Protein AF-A0A3S5ANZ4-F1 (afdb_monomer)

Organism: NCBI:txid117903

Foldseek 3Di:
DDPVVLLVCLQVQCPDPDPVSNVVSLVSLLLVCQVPNDVVSCVSCVPDDVVSVVVSVVSNVVPVPDHRDDDPPCPVVVVVVVVVVVVVVVVVVVVVVVVVVVPPPPPPPDDDPDDDDPVPPPDDDDDD

pLDDT: mean 76.48, std 17.54, range [35.03, 95.94]

Sequence (128 aa):
MNTKDVVNCIKKALGQTNVGIRTAGINLAITLQLFMGVDNLRLLLADEKPSQLAIIDSEFSRLESKTAPVPIRNTALKRLQLRTQEINSIKKYSCIANSEAVKQEESRETSAEVAVNPEDLITRTDIW

Mean predicted aligned error: 16.07 Å

InterPro domains:
  IPR011989 Armadillo-like helical [G3DSA:1.25.10.10] (1-78)

Secondary structure (DSSP, 8-state):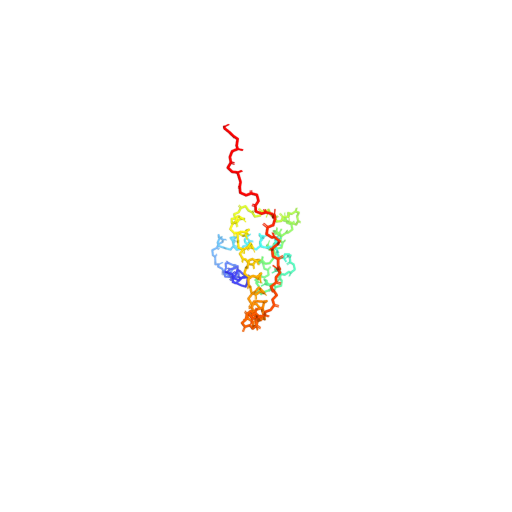
--HHHHHHHHHHHHT-S-HHHHHHHHHHHHHHHHHH-HHHHHHHHTTS-HHHHHHHHHHHHTTTTPPPPPP-SSHHHHHHHHHHHHHHHHHHHHHHHHHHHTTSSSS--S-------TTS--------

Nearest PDB structures (foldseek):
  5lph-assembly1_A  TM=6.805E-01  e=1.662E+00  Homo sapiens
  7ni6-assembly1_A  TM=5.569E-01  e=3.995E+00  Homo sapiens
  7ni6-assembly1_B  TM=5.658E-01  e=6.761E+00  Homo sapiens
  7pe7-assembly1_F  TM=3.729E-01  e=9.601E+00  Homo sapiens

Radius of gyration: 34.18 Å; Cα contacts (8 Å, |Δi|>4): 44; chains: 1; bounding box: 78×50×82 Å

Structure (mmCIF, N/CA/C/O backbone):
data_AF-A0A3S5ANZ4-F1
#
_entry.id   AF-A0A3S5ANZ4-F1
#
loop_
_atom_site.group_PDB
_atom_site.id
_atom_site.type_symbol
_atom_site.label_atom_id
_atom_site.label_alt_id
_atom_site.label_comp_id
_atom_site.label_asym_id
_atom_site.label_entity_id
_atom_site.label_seq_id
_atom_site.pdbx_PDB_ins_code
_atom_site.Cartn_x
_atom_site.Cartn_y
_atom_site.Cartn_z
_atom_site.occupancy
_atom_site.B_iso_or_equiv
_atom_site.auth_seq_id
_atom_site.auth_comp_id
_atom_site.auth_asym_id
_atom_site.auth_atom_id
_atom_site.pdbx_PDB_model_num
ATOM 1 N N . MET A 1 1 ? 11.030 -10.042 -2.943 1.00 63.62 1 MET A N 1
ATOM 2 C CA . MET A 1 1 ? 9.795 -9.691 -2.216 1.00 63.62 1 MET A CA 1
ATOM 3 C C . MET A 1 1 ? 8.627 -10.079 -3.097 1.00 63.62 1 MET A C 1
ATOM 5 O O . MET A 1 1 ? 8.627 -9.685 -4.259 1.00 63.62 1 MET A O 1
ATOM 9 N N . ASN A 1 2 ? 7.715 -10.907 -2.597 1.00 87.88 2 ASN A N 1
ATOM 10 C CA . ASN A 1 2 ? 6.527 -11.331 -3.335 1.00 87.88 2 ASN A CA 1
ATOM 11 C C . ASN A 1 2 ? 5.372 -10.351 -3.062 1.00 87.88 2 ASN A C 1
ATOM 13 O O . ASN A 1 2 ? 5.299 -9.766 -1.982 1.00 87.88 2 ASN A O 1
ATOM 17 N N . THR A 1 3 ? 4.439 -10.187 -4.000 1.00 83.00 3 THR A N 1
ATOM 18 C CA . THR A 1 3 ? 3.259 -9.317 -3.842 1.00 83.00 3 THR A CA 1
ATOM 19 C C . THR A 1 3 ? 2.415 -9.725 -2.631 1.00 83.00 3 THR A C 1
ATOM 21 O O . THR A 1 3 ? 1.908 -8.875 -1.906 1.00 83.00 3 THR A O 1
ATOM 24 N N . LYS A 1 4 ? 2.347 -11.031 -2.340 1.00 87.62 4 LYS A N 1
ATOM 25 C CA . LYS A 1 4 ? 1.679 -11.576 -1.146 1.00 87.62 4 LYS A CA 1
ATOM 26 C C . LYS A 1 4 ? 2.292 -11.055 0.162 1.00 87.62 4 LYS A C 1
ATOM 28 O O . LYS A 1 4 ? 1.567 -10.762 1.108 1.00 87.62 4 LYS A O 1
ATOM 33 N N . ASP A 1 5 ? 3.612 -10.878 0.200 1.00 91.94 5 ASP A N 1
ATOM 34 C CA . ASP A 1 5 ? 4.315 -10.375 1.386 1.00 91.94 5 ASP A CA 1
ATOM 35 C C . ASP A 1 5 ? 3.986 -8.898 1.637 1.00 91.94 5 ASP A C 1
ATOM 37 O O . ASP A 1 5 ? 3.811 -8.483 2.783 1.00 91.94 5 ASP A O 1
ATOM 41 N N . VAL A 1 6 ? 3.864 -8.110 0.561 1.00 90.94 6 VAL A N 1
ATOM 42 C CA . VAL A 1 6 ? 3.478 -6.690 0.624 1.00 90.94 6 VAL A CA 1
ATOM 43 C C . VAL A 1 6 ? 2.077 -6.553 1.220 1.00 90.94 6 VAL A C 1
ATOM 45 O O . VAL A 1 6 ? 1.877 -5.773 2.148 1.00 90.94 6 VAL A O 1
ATOM 48 N N . VAL A 1 7 ? 1.123 -7.353 0.737 1.00 90.81 7 VAL A N 1
ATOM 49 C CA . VAL A 1 7 ? -0.263 -7.357 1.232 1.00 90.81 7 VAL A CA 1
ATOM 50 C C . VAL A 1 7 ? -0.312 -7.719 2.716 1.00 90.81 7 VAL A C 1
ATOM 52 O O . VAL A 1 7 ? -0.974 -7.041 3.499 1.00 90.81 7 VAL A O 1
ATOM 55 N N . ASN A 1 8 ? 0.454 -8.729 3.135 1.00 92.50 8 ASN A N 1
ATOM 56 C CA . ASN A 1 8 ? 0.551 -9.100 4.547 1.00 92.50 8 ASN A CA 1
ATOM 57 C C . ASN A 1 8 ? 1.144 -7.974 5.411 1.00 92.50 8 ASN A C 1
ATOM 59 O O . ASN A 1 8 ? 0.733 -7.797 6.557 1.00 92.50 8 ASN A O 1
ATOM 63 N N . CYS A 1 9 ? 2.094 -7.199 4.881 1.00 92.94 9 CYS A N 1
ATOM 64 C CA . CYS A 1 9 ? 2.633 -6.021 5.561 1.00 92.94 9 CYS A CA 1
ATOM 65 C C . CYS A 1 9 ? 1.562 -4.933 5.740 1.00 92.94 9 CYS A C 1
ATOM 67 O O . CYS A 1 9 ? 1.435 -4.375 6.829 1.00 92.94 9 CYS A O 1
ATOM 69 N N . ILE A 1 10 ? 0.742 -4.691 4.711 1.00 93.50 10 ILE A N 1
ATOM 70 C CA . ILE A 1 10 ? -0.369 -3.730 4.769 1.00 93.50 10 ILE A CA 1
ATOM 71 C C . ILE A 1 10 ? -1.380 -4.143 5.842 1.00 93.50 10 ILE A C 1
ATOM 73 O O . ILE A 1 10 ? -1.676 -3.335 6.719 1.00 93.50 10 ILE A O 1
ATOM 77 N N . LYS A 1 11 ? -1.839 -5.403 5.847 1.00 92.25 11 LYS A N 1
ATOM 78 C CA . LYS A 1 11 ? -2.766 -5.919 6.877 1.00 92.25 11 LYS A CA 1
ATOM 79 C C . LYS A 1 11 ? -2.211 -5.722 8.292 1.00 92.25 11 LYS A C 1
ATOM 81 O O . LYS A 1 11 ? -2.870 -5.188 9.182 1.00 92.25 11 LYS A O 1
ATOM 86 N N . LYS A 1 12 ? -0.928 -6.046 8.493 1.00 93.75 12 LYS A N 1
ATOM 87 C CA . LYS A 1 12 ? -0.245 -5.808 9.776 1.00 93.75 12 LYS A CA 1
ATOM 88 C C . LYS A 1 12 ? -0.218 -4.330 10.164 1.00 93.75 12 LYS A C 1
ATOM 90 O O . LYS A 1 12 ? -0.407 -4.033 11.343 1.00 93.75 12 LYS A O 1
ATOM 95 N N . ALA A 1 13 ? 0.019 -3.427 9.212 1.00 94.19 13 ALA A N 1
ATOM 96 C CA . ALA A 1 13 ? 0.048 -1.985 9.447 1.00 94.19 13 ALA A CA 1
ATOM 97 C C . ALA A 1 13 ? -1.342 -1.428 9.801 1.00 94.19 13 ALA A C 1
ATOM 99 O O . ALA A 1 13 ? -1.455 -0.617 10.721 1.00 94.19 13 ALA A O 1
ATOM 100 N N . LEU A 1 14 ? -2.400 -1.904 9.136 1.00 92.62 14 LEU A N 1
ATOM 101 C CA . LEU A 1 14 ? -3.789 -1.527 9.422 1.00 92.62 14 LEU A CA 1
ATOM 102 C C . LEU A 1 14 ? -4.250 -2.011 10.805 1.00 92.62 14 LEU A C 1
ATOM 104 O O . LEU A 1 14 ? -4.977 -1.291 11.495 1.00 92.62 14 LEU A O 1
ATOM 108 N N . GLY A 1 15 ? -3.763 -3.172 11.251 1.00 91.12 15 GLY A N 1
ATOM 109 C CA . GLY A 1 15 ? -4.024 -3.711 12.587 1.00 91.12 15 GLY A CA 1
ATOM 110 C C . GLY A 1 15 ? -3.309 -2.994 13.742 1.00 91.12 15 GLY A C 1
ATOM 111 O O . GLY A 1 15 ? -3.665 -3.225 14.897 1.00 91.12 15 GLY A O 1
ATOM 112 N N . GLN A 1 16 ? -2.326 -2.123 13.475 1.00 94.88 16 GLN A N 1
ATOM 113 C CA . GLN A 1 16 ? -1.606 -1.411 14.538 1.00 94.88 16 GLN A CA 1
ATOM 114 C C . GLN A 1 16 ? -2.475 -0.351 15.216 1.00 94.88 16 GLN A C 1
ATOM 116 O O . GLN A 1 16 ? -3.313 0.280 14.578 1.00 94.88 16 GLN A O 1
ATOM 121 N N . THR A 1 17 ? -2.247 -0.104 16.511 1.00 92.38 17 THR A N 1
ATOM 122 C CA . THR A 1 17 ? -2.952 0.925 17.302 1.00 92.38 17 THR A CA 1
ATOM 123 C C . THR A 1 17 ? -2.453 2.345 17.019 1.00 92.38 17 THR A C 1
ATOM 125 O O . THR A 1 17 ? -3.212 3.308 17.161 1.00 92.38 17 THR A O 1
ATOM 128 N N . ASN A 1 18 ? -1.202 2.479 16.579 1.00 95.50 18 ASN A N 1
ATOM 129 C CA . ASN A 1 18 ? -0.590 3.755 16.236 1.00 95.50 18 ASN A CA 1
ATOM 130 C C . ASN A 1 18 ? -1.168 4.303 14.919 1.00 95.50 18 ASN A C 1
ATOM 132 O O . ASN A 1 18 ? -1.112 3.645 13.879 1.00 95.50 18 ASN A O 1
ATOM 136 N N . VAL A 1 19 ? -1.694 5.532 14.962 1.00 92.88 19 VAL A N 1
ATOM 137 C CA . VAL A 1 19 ? -2.299 6.193 13.793 1.00 92.88 19 VAL A CA 1
ATOM 138 C C . VAL A 1 19 ? -1.278 6.398 12.674 1.00 92.88 19 VAL A C 1
ATOM 140 O O . VAL A 1 19 ? -1.610 6.150 11.524 1.00 92.88 19 VAL A O 1
ATOM 143 N N . GLY A 1 20 ? -0.035 6.769 12.984 1.00 95.69 20 GLY A N 1
ATOM 144 C CA . GLY A 1 20 ? 1.009 6.979 11.979 1.00 95.69 20 GLY A CA 1
ATOM 145 C C . GLY A 1 20 ? 1.309 5.722 11.162 1.00 95.69 20 GLY A C 1
ATOM 146 O O . GLY A 1 20 ? 1.420 5.796 9.939 1.00 95.69 20 GLY A O 1
ATOM 147 N N . ILE A 1 21 ? 1.355 4.555 11.814 1.00 95.94 21 ILE A N 1
ATOM 148 C CA . ILE A 1 21 ? 1.563 3.275 11.120 1.00 95.94 21 ILE A CA 1
ATOM 149 C C . ILE A 1 21 ? 0.342 2.917 10.264 1.00 95.94 21 ILE A C 1
ATOM 151 O O . ILE A 1 21 ? 0.505 2.514 9.112 1.00 95.94 21 ILE A O 1
ATOM 155 N N . ARG A 1 22 ? -0.878 3.125 10.781 1.00 94.56 22 ARG A N 1
ATOM 156 C CA . ARG A 1 22 ? -2.103 2.903 9.996 1.00 94.56 22 ARG A CA 1
ATOM 157 C C . ARG A 1 22 ? -2.161 3.798 8.765 1.00 94.56 22 ARG A C 1
ATOM 159 O O . ARG A 1 22 ? -2.425 3.300 7.677 1.00 94.56 22 ARG A O 1
ATOM 166 N N . THR A 1 23 ? -1.863 5.086 8.910 1.00 94.12 23 THR A N 1
ATOM 167 C CA . THR A 1 23 ? -1.831 6.035 7.791 1.00 94.12 23 THR A CA 1
ATOM 168 C C . THR A 1 23 ? -0.762 5.653 6.770 1.00 94.12 23 THR A C 1
ATOM 170 O O . T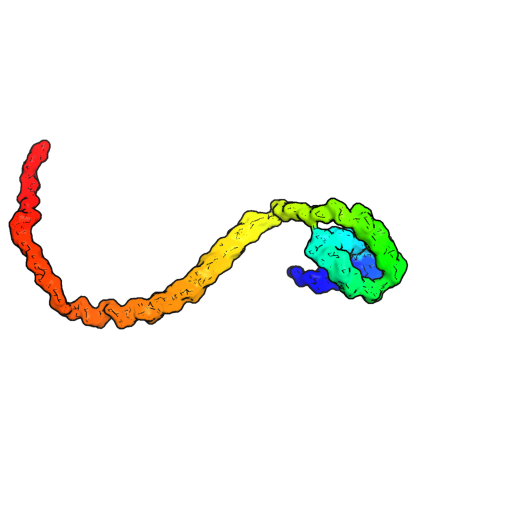HR A 1 23 ? -1.019 5.708 5.571 1.00 94.12 23 THR A O 1
ATOM 173 N N . ALA A 1 24 ? 0.414 5.192 7.208 1.00 95.19 24 ALA A N 1
ATOM 174 C CA . ALA A 1 24 ? 1.430 4.665 6.296 1.00 95.19 24 ALA A CA 1
ATOM 175 C C . ALA A 1 24 ? 0.928 3.429 5.524 1.00 95.19 24 ALA A C 1
ATOM 177 O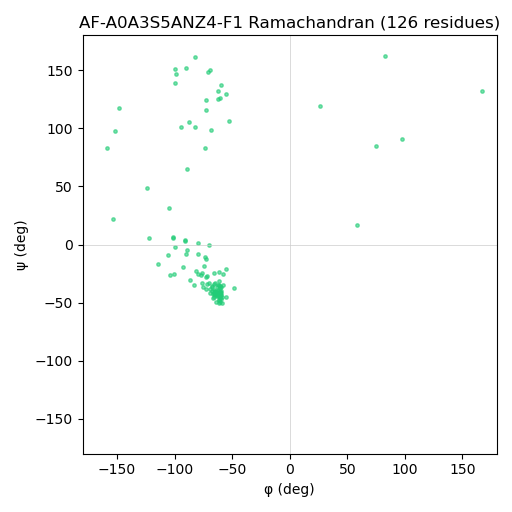 O . ALA A 1 24 ? 1.156 3.328 4.318 1.00 95.19 24 ALA A O 1
ATOM 178 N N . GLY A 1 25 ? 0.200 2.526 6.190 1.00 94.81 25 GLY A N 1
ATOM 179 C CA . GLY A 1 25 ? -0.457 1.380 5.555 1.00 94.81 25 GLY A CA 1
ATOM 180 C C . GLY A 1 25 ? -1.505 1.791 4.515 1.00 94.81 25 GLY A C 1
ATOM 181 O O . GLY A 1 25 ? -1.505 1.257 3.408 1.00 94.81 25 GLY A O 1
ATOM 182 N N . ILE A 1 26 ? -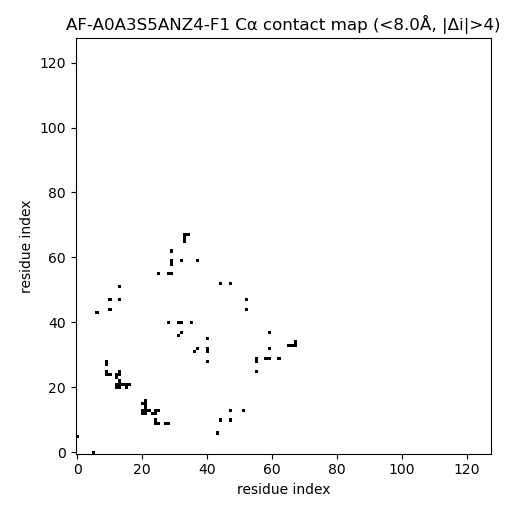2.339 2.786 4.833 1.00 93.00 26 ILE A N 1
ATOM 183 C CA . ILE A 1 26 ? -3.331 3.361 3.908 1.00 93.00 26 ILE A CA 1
ATOM 184 C C . ILE A 1 26 ? -2.633 3.987 2.689 1.00 93.00 26 ILE A C 1
ATOM 186 O O . ILE A 1 26 ? -2.970 3.661 1.554 1.00 93.00 26 ILE A O 1
ATOM 190 N N . ASN A 1 27 ? -1.597 4.804 2.896 1.00 93.25 27 ASN A N 1
ATOM 191 C CA . ASN A 1 27 ? -0.821 5.416 1.809 1.00 93.25 27 ASN A CA 1
ATOM 192 C C . ASN A 1 27 ? -0.154 4.372 0.900 1.00 93.25 27 ASN A C 1
ATOM 194 O O . ASN A 1 27 ? -0.088 4.542 -0.323 1.00 93.25 27 ASN A O 1
ATOM 198 N N . LEU A 1 28 ? 0.324 3.268 1.479 1.00 92.69 28 LEU A N 1
ATOM 199 C CA . LEU A 1 28 ? 0.855 2.154 0.703 1.00 92.69 28 LEU A CA 1
ATOM 200 C C . LEU A 1 28 ? -0.246 1.471 -0.124 1.00 92.69 28 LEU A C 1
ATOM 202 O O . LEU A 1 28 ? -0.023 1.197 -1.300 1.00 92.69 28 LEU A O 1
ATOM 206 N N . ALA A 1 29 ? -1.438 1.254 0.437 1.00 91.38 29 ALA A N 1
ATOM 207 C CA . ALA A 1 29 ? -2.572 0.695 -0.303 1.00 91.38 29 ALA A CA 1
ATOM 208 C C . ALA A 1 29 ? -2.978 1.595 -1.487 1.00 91.38 29 ALA A C 1
ATOM 210 O O . ALA A 1 29 ? -3.139 1.109 -2.604 1.00 91.38 29 ALA A O 1
ATOM 211 N N . ILE A 1 30 ? -3.038 2.912 -1.273 1.00 90.81 30 ILE A N 1
ATOM 212 C CA . ILE A 1 30 ? -3.344 3.923 -2.300 1.00 90.81 30 ILE A CA 1
ATOM 213 C C . ILE A 1 30 ? -2.345 3.881 -3.463 1.00 90.81 30 ILE A C 1
ATOM 215 O O . ILE A 1 30 ? -2.730 3.922 -4.630 1.00 90.81 30 ILE A O 1
ATOM 219 N N . THR A 1 31 ? -1.049 3.789 -3.169 1.00 89.81 31 THR A N 1
ATOM 220 C CA . THR A 1 31 ? -0.032 3.705 -4.230 1.00 89.81 31 THR A CA 1
ATOM 221 C C . THR A 1 31 ? -0.049 2.354 -4.942 1.00 89.81 31 THR A C 1
ATOM 223 O O . THR A 1 31 ? 0.175 2.306 -6.149 1.00 89.81 31 THR A O 1
ATOM 226 N N . LEU A 1 32 ? -0.356 1.265 -4.233 1.00 90.31 32 LEU A N 1
ATOM 227 C CA . LEU A 1 32 ? -0.435 -0.082 -4.803 1.00 90.31 32 LEU A CA 1
ATOM 228 C C . LEU A 1 32 ? -1.648 -0.264 -5.733 1.00 90.31 32 LEU A C 1
ATOM 230 O O . LEU A 1 32 ? -1.535 -0.948 -6.753 1.00 90.31 32 LEU A O 1
ATOM 234 N N . GLN A 1 33 ? -2.763 0.410 -5.429 1.00 90.00 33 GLN A N 1
ATOM 235 C CA . GLN A 1 33 ? -3.961 0.534 -6.275 1.00 90.00 33 GLN A CA 1
ATOM 236 C C . GLN A 1 33 ? -3.602 0.926 -7.720 1.00 90.00 33 GLN A C 1
ATOM 238 O O . GLN A 1 33 ? -4.160 0.390 -8.673 1.00 90.00 33 GLN A O 1
ATOM 243 N N . LEU A 1 34 ? -2.601 1.791 -7.896 1.00 88.88 34 LEU A N 1
ATOM 244 C CA . LEU A 1 34 ? -2.152 2.283 -9.201 1.00 88.88 34 LEU A CA 1
ATOM 245 C C . LEU A 1 34 ? -1.534 1.196 -10.098 1.00 88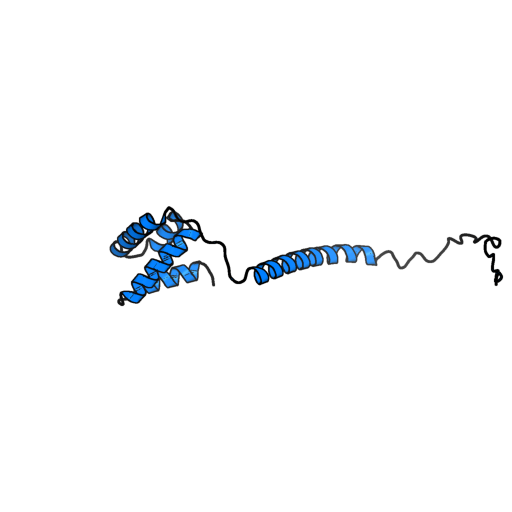.88 34 LEU A C 1
ATOM 247 O O . LEU A 1 34 ? -1.506 1.343 -11.317 1.00 88.88 34 LEU A O 1
ATOM 251 N N . PHE A 1 35 ? -1.006 0.127 -9.495 1.00 87.94 35 PHE A N 1
ATOM 252 C CA . PHE A 1 35 ? -0.294 -0.944 -10.196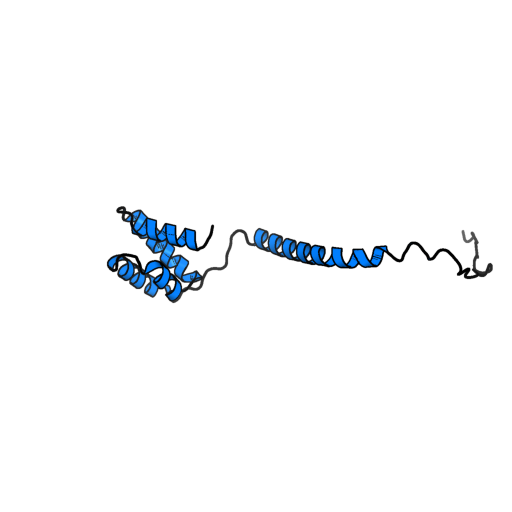 1.00 87.94 35 PHE A CA 1
ATOM 253 C C . PHE A 1 35 ? -1.124 -2.223 -10.353 1.00 87.94 35 PHE A C 1
ATOM 255 O O . PHE A 1 35 ? -0.859 -3.002 -11.264 1.00 87.94 35 PHE A O 1
ATOM 262 N N . MET A 1 36 ? -2.088 -2.465 -9.461 1.00 85.94 36 MET A N 1
ATOM 263 C CA . MET A 1 36 ? -2.881 -3.705 -9.424 1.00 85.94 36 MET A CA 1
ATOM 264 C C . MET A 1 36 ? -4.369 -3.495 -9.747 1.00 85.94 36 MET A C 1
ATOM 266 O O . MET A 1 36 ? -5.061 -4.465 -10.063 1.00 85.94 36 MET A O 1
ATOM 270 N N . GLY A 1 37 ? -4.852 -2.251 -9.678 1.00 86.44 37 GLY A N 1
ATOM 271 C CA . GLY A 1 37 ? -6.263 -1.896 -9.818 1.00 86.44 37 GLY A CA 1
ATOM 272 C C . GLY A 1 37 ? -7.077 -2.069 -8.528 1.00 86.44 37 GLY A C 1
ATOM 273 O O . GLY A 1 37 ? -6.668 -2.778 -7.602 1.00 86.44 37 GLY A O 1
ATOM 274 N N . VAL A 1 38 ? -8.252 -1.429 -8.502 1.00 84.94 38 VAL A N 1
ATOM 275 C CA . VAL A 1 38 ? -9.129 -1.337 -7.316 1.00 84.94 38 VAL A CA 1
ATOM 276 C C . VAL A 1 38 ? -9.667 -2.712 -6.931 1.00 84.94 38 VAL A C 1
ATOM 278 O O . VAL A 1 38 ? -9.620 -3.096 -5.762 1.00 84.94 38 VAL A O 1
ATOM 281 N N . ASP A 1 39 ? -10.130 -3.480 -7.918 1.00 85.25 39 ASP A N 1
ATOM 282 C CA . ASP A 1 39 ? -10.859 -4.734 -7.697 1.00 85.25 39 ASP A CA 1
ATOM 283 C C . ASP A 1 39 ? -9.990 -5.808 -7.032 1.00 85.25 39 ASP A C 1
ATOM 285 O O . ASP A 1 39 ? -10.401 -6.455 -6.066 1.00 85.25 39 ASP A O 1
ATOM 289 N N . ASN A 1 40 ? -8.742 -5.949 -7.490 1.00 86.56 40 ASN A N 1
ATOM 290 C CA . ASN A 1 40 ? -7.789 -6.891 -6.904 1.00 86.56 40 ASN A CA 1
ATOM 291 C C . ASN A 1 40 ? -7.425 -6.500 -5.469 1.00 86.56 40 ASN A C 1
ATOM 293 O O . ASN A 1 40 ? -7.290 -7.364 -4.603 1.00 86.56 40 ASN A O 1
ATOM 297 N N . LEU A 1 41 ? -7.263 -5.203 -5.201 1.00 86.31 41 LEU A N 1
ATOM 298 C CA . LEU A 1 41 ? -6.879 -4.728 -3.878 1.00 86.31 41 LEU A CA 1
ATOM 299 C C . LEU A 1 41 ? -8.028 -4.856 -2.870 1.00 86.31 41 LEU A C 1
ATOM 301 O O . LEU A 1 41 ? -7.784 -5.271 -1.736 1.00 86.31 41 LEU A O 1
ATOM 305 N N . ARG A 1 42 ? -9.275 -4.592 -3.284 1.00 86.12 42 ARG A N 1
ATOM 306 C CA . ARG A 1 42 ? -10.460 -4.812 -2.439 1.00 86.12 42 ARG A CA 1
ATOM 307 C C . ARG A 1 42 ? -10.641 -6.276 -2.064 1.00 86.12 42 ARG A C 1
ATOM 309 O O . ARG A 1 42 ? -10.899 -6.563 -0.900 1.00 86.12 42 ARG A O 1
ATOM 316 N N . LEU A 1 43 ? -10.435 -7.199 -3.003 1.00 89.56 43 LEU A N 1
ATOM 317 C CA . LEU A 1 43 ? -10.496 -8.632 -2.705 1.00 89.56 43 LEU A CA 1
ATOM 318 C C . LEU A 1 43 ? -9.443 -9.042 -1.663 1.00 89.56 43 LEU A C 1
ATOM 320 O O . LEU A 1 43 ? -9.723 -9.818 -0.755 1.00 89.56 43 LEU A O 1
ATOM 324 N N . LEU A 1 44 ? -8.231 -8.494 -1.768 1.00 88.94 44 LEU A N 1
ATOM 325 C CA . LEU A 1 44 ? -7.131 -8.802 -0.852 1.00 88.94 44 LEU A CA 1
ATOM 326 C C . LEU A 1 44 ? -7.319 -8.195 0.547 1.00 88.94 44 LEU A C 1
ATOM 328 O O . LEU A 1 44 ? -6.783 -8.742 1.514 1.00 88.94 44 LEU A O 1
ATOM 332 N N . LEU A 1 45 ? -8.056 -7.088 0.655 1.00 88.56 45 LEU A N 1
ATOM 333 C CA . LEU A 1 45 ? -8.329 -6.366 1.903 1.00 88.56 45 LEU A CA 1
ATOM 334 C C . LEU A 1 45 ? -9.724 -6.648 2.486 1.00 88.56 45 LEU A C 1
ATOM 336 O O . LEU A 1 45 ? -10.082 -6.039 3.488 1.00 88.56 45 LEU A O 1
ATOM 340 N N . ALA A 1 46 ? -10.488 -7.583 1.916 1.00 86.12 46 ALA A N 1
ATOM 341 C CA . ALA A 1 46 ? -11.858 -7.885 2.343 1.00 86.12 46 ALA A CA 1
ATOM 342 C C . ALA A 1 46 ? -11.981 -8.303 3.823 1.00 86.12 46 ALA A C 1
ATOM 344 O O . ALA A 1 46 ? -13.027 -8.100 4.432 1.00 86.12 46 ALA A O 1
ATOM 345 N N . ASP A 1 47 ? -10.911 -8.848 4.408 1.00 87.62 47 ASP A N 1
ATOM 346 C CA . ASP A 1 47 ? -10.878 -9.288 5.810 1.00 87.62 47 ASP A CA 1
ATOM 347 C C . ASP A 1 47 ? -10.672 -8.136 6.817 1.00 87.62 47 ASP A C 1
ATOM 349 O O . ASP A 1 47 ? -10.707 -8.359 8.029 1.00 87.62 47 ASP A O 1
ATOM 353 N N . GLU A 1 48 ? -10.385 -6.916 6.348 1.00 88.44 48 GLU A N 1
ATOM 354 C CA . GLU A 1 48 ? -10.101 -5.772 7.219 1.00 88.44 48 GLU A CA 1
ATOM 355 C C . GLU A 1 48 ? -11.369 -5.090 7.742 1.00 88.44 48 GLU A C 1
ATOM 357 O O . GLU A 1 48 ? -12.473 -5.231 7.214 1.00 88.44 48 GLU A O 1
ATOM 362 N N . LYS A 1 49 ? -11.215 -4.313 8.821 1.00 89.00 49 LYS A N 1
ATOM 363 C CA . LYS A 1 49 ? -12.355 -3.673 9.490 1.00 89.00 49 LYS A CA 1
ATOM 364 C C . LYS A 1 49 ? -13.110 -2.742 8.523 1.00 89.00 49 LYS A C 1
ATOM 366 O O . LYS A 1 49 ? -12.474 -1.905 7.877 1.00 89.00 49 LYS A O 1
ATOM 371 N N . PRO A 1 50 ? -14.458 -2.752 8.516 1.00 88.94 50 PRO A N 1
ATOM 372 C CA . PRO A 1 50 ? -15.255 -1.978 7.557 1.00 88.94 50 PRO A CA 1
ATOM 373 C C . PRO A 1 50 ? -15.031 -0.462 7.666 1.00 88.94 50 PRO A C 1
ATOM 375 O O . PRO A 1 50 ? -15.053 0.245 6.665 1.00 88.94 50 PRO A O 1
ATOM 378 N N . SER A 1 51 ? -14.730 0.045 8.866 1.00 90.31 51 SER A N 1
ATOM 379 C CA . SER A 1 51 ? -14.363 1.454 9.062 1.00 90.31 51 SER A CA 1
ATOM 380 C C . SER A 1 51 ? -13.070 1.837 8.330 1.00 90.31 51 SER A C 1
ATOM 382 O O . SER A 1 51 ? -12.974 2.944 7.808 1.00 90.31 51 SER A O 1
ATOM 384 N N . GLN A 1 52 ? -12.084 0.936 8.265 1.00 89.69 52 GLN A N 1
ATOM 385 C CA . GLN A 1 52 ? -10.829 1.190 7.555 1.00 89.69 52 GLN A CA 1
ATOM 386 C C . GLN A 1 52 ? -11.018 1.097 6.043 1.00 89.69 52 GLN A C 1
ATOM 388 O O . GLN A 1 52 ? -10.448 1.909 5.320 1.00 89.69 52 GLN A O 1
ATOM 393 N N . LEU A 1 53 ? -11.858 0.168 5.578 1.00 91.31 53 LEU A N 1
ATOM 394 C CA . LEU A 1 53 ? -12.227 0.060 4.167 1.00 91.31 53 LEU A CA 1
ATOM 395 C C . LEU A 1 53 ? -12.913 1.332 3.660 1.00 91.31 53 LEU A C 1
ATOM 397 O O . LEU A 1 53 ? -12.501 1.859 2.636 1.00 91.31 53 LEU A O 1
ATOM 401 N N . ALA A 1 54 ? -13.853 1.898 4.423 1.00 91.62 54 ALA A N 1
ATOM 402 C CA . ALA A 1 54 ? -14.513 3.152 4.054 1.00 91.62 54 ALA A CA 1
ATOM 403 C C . ALA A 1 54 ? -13.526 4.325 3.893 1.00 91.62 54 ALA A C 1
ATOM 405 O O . ALA A 1 54 ? -13.642 5.119 2.960 1.00 91.62 54 ALA A O 1
ATOM 406 N N . ILE A 1 55 ? -12.526 4.419 4.779 1.00 92.00 55 ILE A N 1
ATOM 407 C CA . ILE A 1 55 ? -11.466 5.432 4.676 1.00 92.00 55 ILE A CA 1
ATOM 408 C C . ILE A 1 55 ? -10.643 5.204 3.405 1.00 92.00 55 ILE A C 1
ATOM 410 O O . ILE A 1 55 ? -10.429 6.133 2.630 1.00 92.00 55 ILE A O 1
ATOM 414 N N . ILE A 1 56 ? -10.204 3.969 3.175 1.00 91.88 56 ILE A N 1
ATOM 415 C CA . ILE A 1 56 ? -9.404 3.603 2.005 1.00 91.88 56 ILE A CA 1
ATOM 416 C C . ILE A 1 56 ? -10.166 3.895 0.703 1.00 91.88 56 ILE A C 1
ATOM 418 O O . ILE A 1 56 ? -9.601 4.490 -0.210 1.00 91.88 56 ILE A O 1
ATOM 422 N N . ASP A 1 57 ? -11.452 3.555 0.641 1.00 90.12 57 ASP A N 1
ATOM 423 C CA . ASP A 1 57 ? -12.309 3.808 -0.516 1.00 90.12 57 ASP A CA 1
ATOM 424 C C . ASP A 1 57 ? -12.465 5.307 -0.798 1.00 90.12 57 ASP A C 1
ATOM 426 O O . ASP A 1 57 ? -12.359 5.734 -1.948 1.00 90.12 57 ASP A O 1
ATOM 430 N N . SER A 1 58 ? -12.628 6.124 0.249 1.00 91.69 58 SER A N 1
ATOM 431 C CA . SER A 1 58 ? -12.668 7.584 0.099 1.00 91.69 58 SER A CA 1
ATOM 432 C C . SER A 1 58 ? -11.359 8.154 -0.467 1.00 91.69 58 SER A C 1
ATOM 434 O O . SER A 1 58 ? -11.374 9.090 -1.268 1.00 91.69 58 SER A O 1
ATOM 436 N N . GLU A 1 59 ? -10.219 7.561 -0.102 1.00 90.19 59 GLU A N 1
ATOM 437 C CA . GLU A 1 59 ? -8.913 7.962 -0.620 1.00 90.19 59 GLU A CA 1
ATOM 438 C C . GLU A 1 59 ? -8.675 7.460 -2.054 1.00 90.19 59 GLU A C 1
ATOM 440 O O . GLU A 1 59 ? -8.037 8.158 -2.848 1.00 90.19 59 GLU A O 1
ATOM 445 N N . PHE A 1 60 ? -9.206 6.289 -2.422 1.00 87.94 60 PHE A N 1
ATOM 446 C CA . PHE A 1 60 ? -9.113 5.762 -3.786 1.00 87.94 60 PHE A CA 1
ATOM 447 C C . PHE A 1 60 ? -9.811 6.662 -4.796 1.00 87.94 60 PHE A C 1
ATOM 449 O O . PHE A 1 60 ? -9.194 6.986 -5.812 1.00 87.94 60 PHE A O 1
ATOM 456 N N . SER A 1 61 ? -11.014 7.156 -4.492 1.00 86.50 61 SER A N 1
ATOM 457 C CA . SER A 1 61 ? -11.736 8.067 -5.392 1.00 86.50 61 SER A CA 1
ATOM 458 C C . SER A 1 61 ? -10.998 9.382 -5.647 1.00 86.50 61 SER A C 1
ATOM 460 O O . SER A 1 61 ? -11.151 9.993 -6.703 1.00 86.50 61 SER A O 1
ATOM 462 N N . ARG A 1 62 ? -10.110 9.805 -4.737 1.00 84.44 62 ARG A N 1
ATOM 463 C CA . ARG A 1 62 ? -9.240 10.973 -4.959 1.00 84.44 62 ARG A CA 1
ATOM 464 C C . ARG A 1 62 ? -8.091 10.691 -5.936 1.00 84.44 62 ARG A C 1
ATOM 466 O O . ARG A 1 62 ? -7.469 11.631 -6.436 1.00 84.44 62 ARG A O 1
ATOM 473 N N . LEU A 1 63 ? -7.762 9.422 -6.178 1.00 80.88 63 LEU A N 1
ATOM 474 C CA . LEU A 1 63 ? -6.606 8.992 -6.969 1.00 80.88 63 LEU A CA 1
ATOM 475 C C . LEU A 1 63 ? -6.937 8.463 -8.369 1.00 80.88 63 LEU A C 1
ATOM 477 O O . LEU A 1 63 ? -6.002 8.257 -9.142 1.00 80.88 63 LEU A O 1
ATOM 481 N N . GLU A 1 64 ? -8.214 8.265 -8.701 1.00 71.75 64 GLU A N 1
ATOM 482 C CA . GLU A 1 64 ? -8.680 7.603 -9.935 1.00 71.75 64 GLU A CA 1
ATOM 483 C C . GLU A 1 64 ? -8.144 8.219 -11.242 1.00 71.75 64 GLU A C 1
ATOM 485 O O . GLU A 1 64 ? -8.080 7.539 -12.261 1.00 71.75 64 GLU A O 1
ATOM 490 N N . SER A 1 65 ? -7.691 9.475 -11.229 1.00 70.38 65 SER A N 1
ATOM 491 C CA . SER A 1 65 ? -7.165 10.168 -12.412 1.00 70.38 65 SER A CA 1
ATOM 492 C C . SER A 1 65 ? -5.652 10.036 -12.630 1.00 70.38 65 SER A C 1
ATOM 494 O O . SER A 1 65 ? -5.112 10.658 -13.549 1.00 70.38 65 SER A O 1
ATOM 496 N N . LYS A 1 66 ? -4.930 9.272 -11.800 1.00 77.00 66 LYS A N 1
ATOM 497 C CA . LYS A 1 66 ? -3.466 9.164 -11.898 1.00 77.00 66 LYS A CA 1
ATOM 498 C C . LYS A 1 66 ? -3.046 7.884 -12.617 1.00 77.00 66 LYS A C 1
ATOM 500 O O . LYS A 1 66 ? -3.565 6.809 -12.352 1.00 77.00 66 LYS A O 1
ATOM 505 N N . THR A 1 67 ? -2.041 8.001 -13.480 1.00 81.06 67 THR A N 1
ATOM 506 C CA . THR A 1 67 ? -1.343 6.862 -14.096 1.00 81.06 67 THR A CA 1
ATOM 507 C C . THR A 1 67 ? -0.041 6.593 -13.345 1.00 81.06 67 THR A C 1
ATOM 509 O O . THR A 1 67 ? 0.599 7.527 -12.852 1.00 81.06 67 THR A O 1
ATOM 512 N N . ALA A 1 68 ? 0.368 5.324 -13.256 1.00 83.69 68 ALA A N 1
ATOM 513 C CA . ALA A 1 68 ? 1.628 4.940 -12.627 1.00 83.69 68 ALA A CA 1
ATOM 514 C C . ALA A 1 68 ? 2.829 5.676 -13.256 1.00 83.69 68 ALA A C 1
ATOM 516 O O . ALA A 1 68 ? 2.969 5.681 -14.482 1.00 83.69 68 ALA A O 1
ATOM 517 N N . PRO A 1 69 ? 3.706 6.298 -12.445 1.00 86.94 69 PRO A N 1
ATOM 518 C CA . PRO A 1 69 ? 4.862 7.013 -12.966 1.00 86.94 69 PRO A CA 1
ATOM 519 C C . PRO A 1 69 ? 5.885 6.045 -13.568 1.00 86.94 69 PRO A C 1
ATOM 521 O O . PRO A 1 69 ? 6.043 4.908 -13.115 1.00 86.94 69 PRO A O 1
ATOM 524 N N . VAL A 1 70 ? 6.628 6.523 -14.570 1.00 89.12 70 VAL A N 1
ATOM 525 C CA . VAL A 1 70 ? 7.702 5.746 -15.199 1.00 89.12 70 VAL A CA 1
ATOM 526 C C . VAL A 1 70 ? 8.793 5.439 -14.158 1.00 89.12 70 VAL A C 1
ATOM 528 O O . VAL A 1 70 ? 9.236 6.352 -13.458 1.00 89.12 70 VAL A O 1
ATOM 531 N N . PRO A 1 71 ? 9.265 4.183 -14.041 1.00 88.94 71 PRO A N 1
ATOM 532 C CA . PRO A 1 71 ? 10.335 3.832 -13.111 1.00 88.94 71 PRO A CA 1
ATOM 533 C C . PRO A 1 71 ? 11.635 4.592 -13.411 1.00 88.94 71 PRO A C 1
ATOM 535 O O . PRO A 1 71 ? 12.155 4.522 -14.521 1.00 88.94 71 PRO A O 1
ATOM 538 N N . ILE A 1 72 ? 12.192 5.277 -12.408 1.00 89.06 72 ILE A N 1
ATOM 539 C CA . ILE A 1 72 ? 13.415 6.096 -12.561 1.00 89.06 72 ILE A CA 1
ATOM 540 C C . ILE A 1 72 ? 14.666 5.358 -12.052 1.00 89.06 72 ILE A C 1
ATOM 542 O O . ILE A 1 72 ? 15.781 5.606 -12.502 1.00 89.06 72 ILE A O 1
ATOM 546 N N . ARG A 1 73 ? 1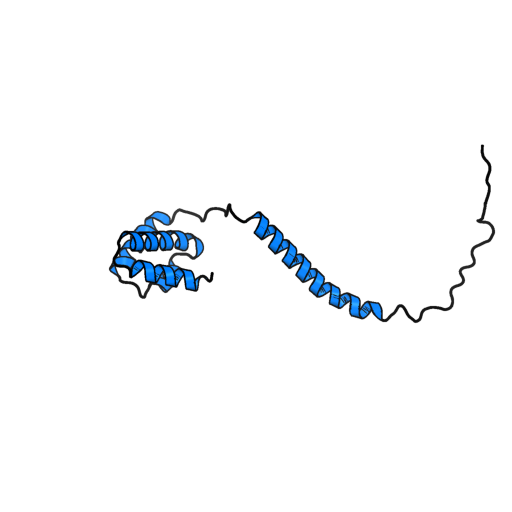4.505 4.403 -11.128 1.00 87.94 73 ARG A N 1
ATOM 547 C CA . ARG A 1 73 ? 15.616 3.644 -10.528 1.00 87.94 73 ARG A CA 1
ATOM 548 C C . ARG A 1 73 ? 15.767 2.267 -11.172 1.00 87.94 73 ARG A C 1
ATOM 550 O O . ARG A 1 73 ? 14.790 1.667 -11.606 1.00 87.94 73 ARG A O 1
ATOM 557 N N . ASN A 1 74 ? 16.997 1.745 -11.179 1.00 82.75 74 ASN A N 1
ATOM 558 C CA . ASN A 1 74 ? 17.357 0.396 -11.650 1.00 82.75 74 ASN A CA 1
ATOM 559 C C . ASN A 1 74 ? 16.997 0.079 -13.119 1.00 82.75 74 ASN A C 1
ATOM 561 O O . ASN A 1 74 ? 17.015 -1.085 -13.519 1.00 82.75 74 ASN A O 1
ATOM 565 N N . THR A 1 75 ? 16.724 1.086 -13.951 1.00 82.12 75 THR A N 1
ATOM 566 C CA . THR A 1 75 ? 16.360 0.908 -15.370 1.00 82.12 75 THR A CA 1
ATOM 567 C C . THR A 1 75 ? 17.506 0.321 -16.198 1.00 82.12 75 THR A C 1
ATOM 569 O O . THR A 1 75 ? 17.289 -0.586 -16.999 1.00 82.12 75 THR A O 1
ATOM 572 N N . ALA A 1 76 ? 18.742 0.770 -15.964 1.00 74.56 76 ALA A N 1
ATOM 573 C CA . ALA A 1 76 ? 19.934 0.234 -16.625 1.00 74.56 76 ALA A CA 1
ATOM 574 C C . ALA A 1 76 ? 20.215 -1.224 -16.223 1.00 74.56 76 ALA A 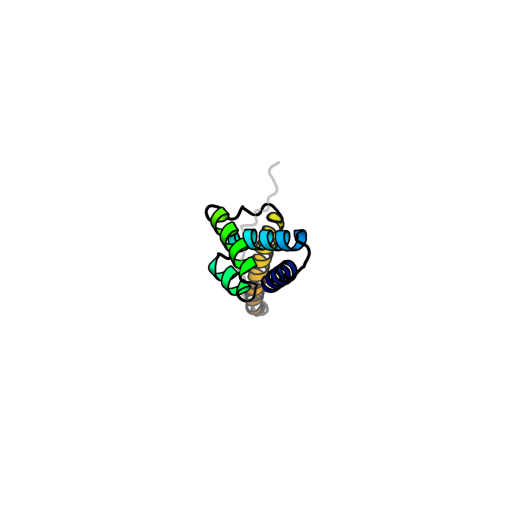C 1
ATOM 576 O O . ALA A 1 76 ? 20.481 -2.065 -17.077 1.00 74.56 76 ALA A O 1
ATOM 577 N N . LEU A 1 77 ? 20.077 -1.545 -14.934 1.00 73.75 77 LEU A N 1
ATOM 578 C CA . LEU A 1 77 ? 20.280 -2.898 -14.413 1.00 73.75 77 LEU A CA 1
ATOM 579 C C . LEU A 1 77 ? 19.231 -3.867 -14.986 1.00 73.75 77 LEU A C 1
ATOM 581 O O . LEU A 1 77 ? 19.577 -4.965 -15.416 1.00 73.75 77 LEU A O 1
ATOM 585 N N . LYS A 1 78 ? 17.973 -3.420 -15.108 1.00 75.38 78 LYS A N 1
ATOM 586 C CA . LYS A 1 78 ? 16.902 -4.174 -15.776 1.00 75.38 78 LYS A CA 1
ATOM 587 C C . LYS A 1 78 ? 17.232 -4.453 -17.250 1.00 75.38 78 LYS A C 1
ATOM 589 O O . LYS A 1 78 ? 17.051 -5.581 -17.698 1.00 75.38 78 LYS A O 1
ATOM 594 N N . ARG A 1 79 ? 17.755 -3.464 -17.992 1.00 73.81 79 ARG A N 1
ATOM 595 C CA . ARG A 1 79 ? 18.191 -3.657 -19.393 1.00 73.81 79 ARG A CA 1
ATOM 596 C C . ARG A 1 79 ? 19.316 -4.683 -19.507 1.00 73.81 79 ARG A C 1
ATOM 598 O O . ARG A 1 79 ? 19.269 -5.532 -20.389 1.00 73.81 79 ARG A O 1
ATOM 605 N N . LEU A 1 80 ? 20.301 -4.629 -18.612 1.00 76.62 80 LEU A N 1
ATOM 606 C CA . LEU A 1 80 ? 21.399 -5.597 -18.598 1.00 76.62 80 LEU A CA 1
ATOM 607 C C . LEU A 1 80 ? 20.904 -7.012 -18.275 1.00 76.62 80 LEU A C 1
ATOM 609 O O . LEU A 1 80 ? 21.322 -7.959 -18.927 1.00 76.62 80 LEU A O 1
ATOM 613 N N . GLN A 1 81 ? 19.977 -7.164 -17.328 1.00 78.12 81 GLN A N 1
ATOM 614 C CA . GLN A 1 81 ? 19.386 -8.465 -16.998 1.00 78.12 81 GLN A CA 1
ATOM 615 C C . GLN A 1 81 ? 18.600 -9.069 -18.163 1.00 78.12 81 GLN A C 1
ATOM 617 O O . GLN A 1 81 ? 18.762 -10.256 -18.439 1.00 78.12 81 GLN A O 1
ATOM 622 N N . LEU A 1 82 ? 17.787 -8.263 -18.853 1.00 79.19 82 LEU A N 1
ATOM 623 C CA . LEU A 1 82 ? 17.062 -8.696 -20.052 1.00 79.19 82 LEU A CA 1
ATOM 624 C C . LEU A 1 82 ? 18.042 -9.166 -21.135 1.00 79.19 82 LEU A C 1
ATOM 626 O O . LEU A 1 82 ? 17.917 -10.282 -21.630 1.00 79.19 82 LEU A O 1
ATOM 630 N N . ARG A 1 83 ? 19.096 -8.382 -21.397 1.00 78.69 83 ARG A N 1
ATOM 631 C CA . ARG A 1 83 ? 20.153 -8.744 -22.352 1.00 78.69 83 ARG A CA 1
ATOM 632 C C . ARG A 1 83 ? 20.861 -10.051 -21.977 1.00 78.69 83 ARG A C 1
ATOM 634 O O . ARG A 1 83 ? 21.129 -10.886 -22.834 1.00 78.69 83 ARG A O 1
ATOM 641 N N . THR A 1 84 ? 21.153 -10.262 -20.695 1.00 77.25 84 THR A N 1
ATOM 642 C CA . THR A 1 84 ? 21.760 -11.512 -20.216 1.00 77.25 84 THR A CA 1
ATOM 643 C C . THR A 1 84 ? 20.803 -12.698 -20.356 1.00 77.25 84 THR A C 1
ATOM 645 O O . THR A 1 84 ? 21.246 -13.791 -20.701 1.00 77.25 84 THR A O 1
ATOM 648 N N . GLN A 1 85 ? 19.497 -12.511 -20.138 1.00 78.12 85 GLN A N 1
ATOM 649 C CA . GLN A 1 85 ? 18.500 -13.563 -20.368 1.00 78.12 85 GLN A CA 1
ATOM 650 C C . GLN A 1 85 ? 18.398 -13.955 -21.844 1.00 78.12 85 GLN A C 1
ATOM 652 O O . GLN A 1 85 ? 18.333 -15.149 -22.142 1.00 78.12 85 GLN A O 1
ATOM 657 N N . GLU A 1 86 ? 18.437 -12.987 -22.757 1.00 79.69 86 GLU A N 1
ATOM 658 C CA . GLU A 1 86 ? 18.483 -13.246 -24.201 1.00 79.69 86 GLU A CA 1
ATOM 659 C C . GLU A 1 86 ? 19.735 -14.047 -24.569 1.00 79.69 86 GLU A C 1
ATOM 661 O O . GLU A 1 86 ? 19.632 -15.107 -25.182 1.00 79.69 86 GLU A O 1
ATOM 666 N N . ILE A 1 87 ? 20.913 -13.616 -24.105 1.00 78.44 87 ILE A N 1
ATOM 667 C CA . ILE A 1 87 ? 22.183 -14.316 -24.353 1.00 78.44 87 ILE A CA 1
ATOM 668 C C . ILE A 1 87 ? 22.157 -15.738 -23.786 1.00 78.44 87 ILE A C 1
ATOM 670 O O . ILE A 1 87 ? 22.607 -16.670 -24.448 1.00 78.44 87 ILE A O 1
ATOM 674 N N . ASN A 1 88 ? 21.627 -15.930 -22.579 1.00 81.81 88 ASN A N 1
ATOM 675 C CA . ASN A 1 88 ? 21.533 -17.252 -21.964 1.00 81.81 88 ASN A CA 1
ATOM 676 C C . ASN A 1 88 ? 20.551 -18.160 -22.709 1.00 81.81 88 ASN A C 1
ATOM 678 O O . ASN A 1 88 ? 20.811 -19.353 -22.839 1.00 81.81 88 ASN A O 1
ATOM 682 N N . SER A 1 89 ? 19.457 -17.603 -23.230 1.00 76.56 89 SER A N 1
ATOM 683 C CA . SER A 1 89 ? 18.502 -18.341 -24.060 1.00 76.56 89 SER A CA 1
ATOM 684 C C . SER A 1 89 ? 19.142 -18.750 -25.386 1.00 76.56 89 SER A C 1
ATOM 686 O O . SER A 1 89 ? 19.078 -19.918 -25.749 1.00 76.56 89 SER A O 1
ATOM 688 N N . ILE A 1 90 ? 19.854 -17.838 -26.054 1.00 78.44 90 ILE A N 1
ATOM 689 C CA . ILE A 1 90 ? 20.610 -18.136 -27.280 1.00 78.44 90 ILE A CA 1
ATOM 690 C C . ILE A 1 90 ? 21.651 -19.230 -27.015 1.00 78.44 90 ILE A C 1
ATOM 692 O O . ILE A 1 90 ? 21.671 -20.237 -27.716 1.00 78.44 90 ILE A O 1
ATOM 696 N N . LYS A 1 91 ? 22.466 -19.084 -25.963 1.00 76.25 91 LYS A N 1
ATOM 697 C CA . LYS A 1 91 ? 23.490 -20.073 -25.586 1.00 76.25 91 LYS A CA 1
ATOM 698 C C . LYS A 1 91 ? 22.900 -21.443 -25.246 1.00 76.25 91 LYS A C 1
ATOM 700 O O . LYS A 1 91 ? 23.505 -22.460 -25.568 1.00 76.25 91 LYS A O 1
ATOM 705 N N . LYS A 1 92 ? 21.718 -21.474 -24.619 1.00 74.12 92 LYS A N 1
ATOM 706 C CA . LYS A 1 92 ? 20.984 -22.707 -24.296 1.00 74.12 92 LYS A CA 1
ATOM 707 C C . LYS A 1 92 ? 20.527 -23.458 -25.550 1.00 74.12 92 LYS A C 1
ATOM 709 O O . LYS A 1 92 ? 20.485 -24.682 -25.523 1.00 74.12 92 LYS A O 1
ATOM 714 N N . TYR A 1 93 ? 20.190 -22.753 -26.628 1.00 60.34 93 TYR A N 1
ATOM 715 C CA . TYR A 1 93 ? 19.797 -23.386 -27.890 1.00 60.34 93 TYR A CA 1
ATOM 716 C C . TYR A 1 93 ? 20.982 -23.592 -28.853 1.00 60.34 93 TYR A C 1
ATOM 718 O O . TYR A 1 93 ? 20.917 -24.471 -29.706 1.00 60.34 93 TYR A O 1
ATOM 726 N N . SER A 1 94 ? 22.103 -22.878 -28.689 1.00 65.75 94 SER A N 1
ATOM 727 C CA . SER A 1 94 ? 23.304 -23.064 -29.519 1.00 65.75 94 SER A CA 1
ATOM 728 C C . SER A 1 94 ? 24.167 -24.262 -29.101 1.00 65.75 94 SER A C 1
ATOM 730 O O . SER A 1 94 ? 24.866 -24.826 -29.936 1.00 65.75 94 SER A O 1
ATOM 732 N N . CYS A 1 95 ? 24.121 -24.693 -27.834 1.00 49.91 95 CYS A N 1
ATOM 733 C CA . CYS A 1 95 ? 24.804 -25.920 -27.397 1.00 49.91 95 CYS A CA 1
ATOM 734 C C . CYS A 1 95 ? 24.109 -27.212 -27.867 1.00 49.91 95 CYS A C 1
ATOM 736 O O . CYS A 1 95 ? 24.703 -28.282 -27.780 1.00 49.91 95 CYS A O 1
ATOM 738 N N . ILE A 1 96 ? 22.889 -27.106 -28.405 1.00 53.12 96 ILE A N 1
ATOM 739 C CA . ILE A 1 96 ? 22.175 -28.214 -29.051 1.00 53.12 96 ILE A CA 1
ATOM 740 C C . ILE A 1 96 ? 22.632 -28.362 -30.513 1.00 53.12 96 ILE A C 1
ATOM 742 O O . ILE A 1 96 ? 22.779 -29.477 -30.989 1.00 53.12 96 ILE A O 1
ATOM 746 N N . ALA A 1 97 ? 22.950 -27.258 -31.200 1.00 51.69 97 ALA A N 1
ATOM 747 C CA . ALA A 1 97 ? 23.384 -27.277 -32.601 1.00 51.69 97 ALA A CA 1
ATOM 748 C C . ALA A 1 97 ? 24.813 -27.827 -32.807 1.00 51.69 97 ALA A C 1
ATOM 750 O O . ALA A 1 97 ? 25.115 -28.402 -33.849 1.00 51.69 97 ALA A O 1
ATOM 751 N N . ASN A 1 98 ? 25.696 -27.695 -31.810 1.00 54.12 98 ASN A N 1
ATOM 752 C CA . ASN A 1 98 ? 27.093 -28.136 -31.929 1.00 54.12 98 ASN A CA 1
ATOM 753 C C . ASN A 1 98 ? 27.334 -29.598 -31.509 1.00 54.12 98 ASN A C 1
ATOM 755 O O . ASN A 1 98 ? 28.451 -30.082 -31.659 1.00 54.12 98 ASN A O 1
ATOM 759 N N . SER A 1 99 ? 26.332 -30.319 -30.990 1.00 47.94 99 SER A N 1
ATOM 760 C CA . SER A 1 99 ? 26.483 -31.757 -30.701 1.00 47.94 99 SER A CA 1
ATOM 761 C C . SER A 1 99 ? 26.287 -32.632 -31.947 1.00 47.94 99 SER A C 1
ATOM 763 O O . SER A 1 99 ? 26.818 -33.742 -32.000 1.00 47.94 99 SER A O 1
ATOM 765 N N . GLU A 1 100 ? 25.585 -32.123 -32.965 1.00 46.69 100 GLU A N 1
ATOM 766 C CA . GLU A 1 100 ? 25.410 -32.791 -34.262 1.00 46.69 100 GLU A CA 1
ATOM 767 C C . GLU A 1 100 ? 26.555 -32.482 -35.241 1.00 46.69 100 GLU A C 1
ATOM 769 O O . GLU A 1 100 ? 26.935 -33.350 -36.023 1.00 46.69 100 GLU A O 1
ATOM 774 N N . ALA A 1 101 ? 27.178 -31.299 -35.152 1.00 43.12 101 ALA A N 1
ATOM 775 C CA . ALA A 1 101 ? 28.261 -30.892 -36.055 1.00 43.12 101 ALA A CA 1
ATOM 776 C C . ALA A 1 101 ? 29.626 -31.559 -35.763 1.00 43.12 101 ALA A C 1
ATOM 778 O O . ALA A 1 101 ? 30.436 -31.715 -36.670 1.00 43.12 101 ALA A O 1
ATOM 779 N N . VAL A 1 102 ? 29.884 -32.021 -34.531 1.00 44.59 102 VAL A N 1
ATOM 780 C CA . VAL A 1 102 ? 31.198 -32.584 -34.129 1.00 44.59 102 VAL A CA 1
ATOM 781 C C . VAL A 1 102 ? 31.404 -34.048 -34.580 1.00 44.59 102 VAL A C 1
ATOM 783 O O . VAL A 1 102 ? 32.452 -34.633 -34.339 1.00 44.59 102 VAL A O 1
ATOM 786 N N . LYS A 1 103 ? 30.447 -34.668 -35.287 1.00 42.09 103 LYS A N 1
ATOM 787 C CA . LYS A 1 103 ? 30.563 -36.070 -35.751 1.00 42.09 103 LYS A CA 1
ATOM 788 C C . LYS A 1 103 ? 30.949 -36.261 -37.225 1.00 42.09 103 LYS A C 1
ATOM 790 O O . LYS A 1 103 ? 30.955 -37.402 -37.677 1.00 42.09 103 LYS A O 1
ATOM 795 N N . GLN A 1 104 ? 31.263 -35.210 -37.989 1.00 42.97 104 GLN A N 1
ATOM 796 C CA . GLN A 1 104 ? 31.522 -35.346 -39.437 1.00 42.97 104 GLN A CA 1
ATOM 797 C C . GLN A 1 104 ? 32.889 -34.860 -39.943 1.00 42.97 104 GLN A C 1
ATOM 799 O O . GLN A 1 104 ? 33.126 -34.927 -41.147 1.00 42.97 104 GLN A O 1
ATOM 804 N N . GLU A 1 105 ? 33.816 -34.454 -39.074 1.00 44.06 105 GLU A N 1
ATOM 805 C CA . GLU A 1 105 ? 35.138 -33.965 -39.512 1.00 44.06 105 GLU A CA 1
ATOM 806 C C . GLU A 1 105 ? 36.287 -34.989 -39.417 1.00 44.06 105 GLU A C 1
ATOM 808 O O . GLU A 1 105 ? 37.376 -34.715 -39.904 1.00 44.06 105 GLU A O 1
ATOM 813 N N . GLU A 1 106 ? 36.052 -36.210 -38.917 1.00 42.41 106 GLU A N 1
ATOM 814 C CA . GLU A 1 106 ? 37.098 -37.243 -38.733 1.00 42.41 106 GLU A CA 1
ATOM 815 C C . GLU A 1 106 ? 37.056 -38.386 -39.778 1.00 42.41 106 GLU A C 1
ATOM 817 O O . GLU A 1 106 ? 37.354 -39.536 -39.475 1.00 42.41 106 GLU A O 1
ATOM 822 N N . SER A 1 107 ? 36.630 -38.131 -41.024 1.00 35.03 107 SER A N 1
ATOM 823 C CA . SER A 1 107 ? 36.668 -39.178 -42.079 1.00 35.03 107 SER A CA 1
ATOM 824 C C . SER A 1 107 ? 36.781 -38.684 -43.527 1.00 35.03 107 SER A C 1
ATOM 826 O O . SER A 1 107 ? 36.442 -39.410 -44.461 1.00 35.03 107 SER A O 1
ATOM 828 N N . ARG A 1 108 ? 37.281 -37.465 -43.761 1.00 41.22 108 ARG A N 1
ATOM 829 C CA . ARG A 1 108 ? 37.546 -36.962 -45.125 1.00 41.22 108 ARG A CA 1
ATOM 830 C C . ARG A 1 108 ? 38.989 -36.507 -45.314 1.00 41.22 108 ARG A C 1
ATOM 832 O O . ARG A 1 108 ? 39.252 -35.457 -45.880 1.00 41.22 108 ARG A O 1
ATOM 839 N N . GLU A 1 109 ? 39.926 -37.350 -44.905 1.00 46.53 109 GLU A N 1
ATOM 840 C CA . GLU A 1 109 ? 41.207 -37.447 -45.599 1.00 46.53 109 GLU A CA 1
ATOM 841 C C . GLU A 1 109 ? 41.092 -38.587 -46.608 1.00 46.53 109 GLU A C 1
ATOM 843 O O . GLU A 1 109 ? 41.082 -39.757 -46.237 1.00 46.53 109 GLU A O 1
ATOM 848 N N . THR A 1 110 ? 40.888 -38.235 -47.877 1.00 39.03 110 THR A N 1
ATOM 849 C CA . THR A 1 110 ? 41.480 -38.859 -49.076 1.00 39.03 110 THR A CA 1
ATOM 850 C C . THR A 1 110 ? 40.746 -38.365 -50.326 1.00 39.03 110 THR A C 1
ATOM 852 O O . THR A 1 110 ? 39.524 -38.404 -50.415 1.00 39.03 110 THR A O 1
ATOM 855 N N . SER A 1 111 ? 41.535 -37.955 -51.319 1.00 43.31 111 SER A N 1
ATOM 856 C CA . SER A 1 111 ? 41.151 -37.673 -52.710 1.00 43.31 111 SER A CA 1
ATOM 857 C C . SER A 1 111 ? 40.377 -36.384 -53.003 1.00 43.31 111 SER A C 1
ATOM 859 O O . SER A 1 111 ? 39.168 -36.398 -53.211 1.00 43.31 111 SER A O 1
ATOM 861 N N . ALA A 1 112 ? 41.123 -35.290 -53.179 1.00 45.88 112 ALA A N 1
ATOM 862 C CA . ALA A 1 112 ? 40.922 -34.370 -54.304 1.00 45.88 112 ALA A CA 1
ATOM 863 C C . ALA A 1 112 ? 42.207 -33.554 -54.532 1.00 45.88 112 ALA A C 1
ATOM 865 O O . ALA A 1 112 ? 42.367 -32.439 -54.044 1.00 45.88 112 ALA A O 1
ATOM 866 N N . GLU A 1 113 ? 43.146 -34.154 -55.258 1.00 47.66 113 GLU A N 1
ATOM 867 C CA . GLU A 1 113 ? 44.299 -33.478 -55.846 1.00 47.66 113 GLU A CA 1
ATOM 868 C C . GLU A 1 113 ? 43.785 -32.555 -56.964 1.00 47.66 113 GLU A C 1
ATOM 870 O O . GLU A 1 113 ? 43.460 -33.001 -58.063 1.00 47.66 113 GLU A O 1
ATOM 875 N N . VAL A 1 114 ? 43.620 -31.263 -56.667 1.00 50.84 114 VAL A N 1
ATOM 876 C CA . VAL A 1 114 ? 43.367 -30.248 -57.696 1.00 50.84 114 VAL A CA 1
ATOM 877 C C . VAL A 1 114 ? 44.727 -29.768 -58.179 1.00 50.84 114 VAL A C 1
ATOM 879 O O . VAL A 1 114 ? 45.433 -29.05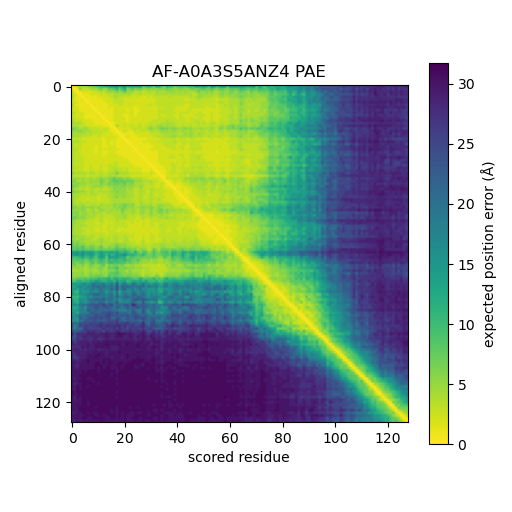6 -57.469 1.00 50.84 114 VAL A O 1
ATOM 882 N N . ALA A 1 115 ? 45.099 -30.219 -59.376 1.00 53.59 115 ALA A N 1
ATOM 883 C CA . ALA A 1 115 ? 46.327 -29.859 -60.064 1.00 53.59 115 ALA A CA 1
ATOM 884 C C . ALA A 1 115 ? 46.467 -28.330 -60.160 1.00 53.59 115 ALA A C 1
ATOM 886 O O . ALA A 1 115 ? 45.770 -27.671 -60.933 1.00 53.59 115 ALA A O 1
ATOM 887 N N . VAL A 1 116 ? 47.371 -27.766 -59.359 1.00 53.16 116 VAL A N 1
ATOM 888 C CA . VAL A 1 116 ? 47.811 -26.380 -59.505 1.00 53.16 116 VAL A CA 1
ATOM 889 C C . VAL A 1 116 ? 48.698 -26.331 -60.743 1.00 53.16 116 VAL A C 1
ATOM 891 O O . VAL A 1 116 ? 49.735 -26.989 -60.806 1.00 53.16 116 VAL A O 1
ATOM 894 N N . ASN A 1 117 ? 48.245 -25.595 -61.754 1.00 57.09 117 ASN A N 1
ATOM 895 C CA . ASN A 1 117 ? 48.971 -25.399 -63.000 1.00 57.09 117 ASN A CA 1
ATOM 896 C C . ASN A 1 117 ? 50.300 -24.675 -62.691 1.00 57.09 117 ASN A C 1
ATOM 898 O O . ASN A 1 117 ? 50.263 -23.606 -62.078 1.00 57.09 117 ASN A O 1
ATOM 902 N N . PRO A 1 118 ? 51.470 -25.211 -63.082 1.00 60.09 118 PRO A N 1
ATOM 903 C CA . PRO A 1 118 ? 52.771 -24.656 -62.692 1.00 60.09 118 PRO A CA 1
ATOM 904 C C . PRO A 1 118 ? 53.117 -23.303 -63.347 1.00 60.09 118 PRO A C 1
ATOM 906 O O . PRO A 1 118 ? 54.166 -22.742 -63.052 1.00 60.09 118 PRO A O 1
ATOM 909 N N . GLU A 1 119 ? 52.248 -22.763 -64.203 1.00 58.38 119 GLU A N 1
ATOM 910 C CA . GLU A 1 119 ? 52.459 -21.507 -64.942 1.00 58.38 119 GLU A CA 1
ATOM 911 C C . GLU A 1 119 ? 51.948 -20.248 -64.208 1.00 58.38 119 GLU A C 1
ATOM 913 O O . GLU A 1 119 ? 52.263 -19.139 -64.625 1.00 58.38 119 GLU A O 1
ATOM 918 N N . ASP A 1 120 ? 51.224 -20.380 -63.087 1.00 57.12 120 ASP A N 1
ATOM 919 C CA . ASP A 1 120 ? 50.768 -19.220 -62.288 1.00 57.12 120 ASP A CA 1
ATOM 920 C C . ASP A 1 120 ? 51.754 -18.807 -61.177 1.00 57.12 120 ASP A C 1
ATOM 922 O O . ASP A 1 120 ? 51.513 -17.867 -60.416 1.00 57.12 120 ASP A O 1
ATOM 926 N N . LEU A 1 121 ? 52.919 -19.455 -61.105 1.00 60.47 121 LEU A N 1
ATOM 927 C CA . LEU A 1 121 ? 54.038 -19.017 -60.270 1.00 60.47 121 LEU A CA 1
ATOM 928 C C . LEU A 1 121 ? 54.939 -18.066 -61.061 1.00 60.47 121 LEU A C 1
ATOM 930 O O . LEU A 1 121 ? 56.117 -18.337 -61.295 1.00 60.47 121 LEU A O 1
ATOM 934 N N . ILE A 1 122 ? 54.406 -16.898 -61.425 1.00 55.69 122 ILE A N 1
ATOM 935 C CA . ILE A 1 122 ? 55.267 -15.754 -61.737 1.00 55.69 122 ILE A CA 1
ATOM 936 C C . ILE A 1 122 ? 55.828 -15.241 -60.407 1.00 55.69 122 ILE A C 1
ATOM 938 O O . ILE A 1 122 ? 55.329 -14.301 -59.792 1.00 55.69 122 ILE A O 1
ATOM 942 N N . THR A 1 123 ? 56.898 -15.886 -59.948 1.00 63.97 123 THR A N 1
ATOM 943 C CA . THR A 1 123 ? 57.845 -15.290 -59.010 1.00 63.97 123 THR A CA 1
ATOM 944 C C . THR A 1 123 ? 58.817 -14.428 -59.803 1.00 63.97 123 THR A C 1
ATOM 946 O O . THR A 1 123 ? 59.752 -14.926 -60.429 1.00 63.97 123 THR A O 1
ATOM 949 N N . ARG A 1 124 ? 58.591 -13.122 -59.773 1.00 54.53 124 ARG A N 1
ATOM 950 C CA . ARG A 1 124 ? 59.560 -12.095 -60.151 1.00 54.53 124 ARG A CA 1
ATOM 951 C C . ARG A 1 124 ? 59.172 -10.878 -59.312 1.00 54.53 124 ARG A C 1
ATOM 953 O O . ARG A 1 124 ? 58.163 -10.245 -59.574 1.00 54.53 124 ARG A O 1
ATOM 960 N N . THR A 1 125 ? 59.803 -10.611 -58.172 1.00 59.38 125 THR A N 1
ATOM 961 C CA . THR A 1 125 ? 61.144 -10.005 -58.127 1.00 59.38 125 THR A CA 1
ATOM 962 C C . THR A 1 125 ? 61.389 -9.172 -59.385 1.00 59.38 125 THR A C 1
ATOM 964 O O . THR A 1 125 ? 61.370 -9.719 -60.480 1.00 59.38 125 THR A O 1
ATOM 967 N N . ASP A 1 126 ? 61.618 -7.872 -59.201 1.00 46.69 126 ASP A N 1
ATOM 968 C CA . ASP A 1 126 ? 61.923 -6.855 -60.221 1.00 46.69 126 ASP A CA 1
ATOM 969 C C . ASP A 1 126 ? 60.705 -6.031 -60.665 1.00 46.69 126 ASP A C 1
ATOM 971 O O . ASP A 1 126 ? 60.070 -6.373 -61.653 1.00 46.69 126 ASP A O 1
ATOM 975 N N . ILE A 1 127 ? 60.437 -4.898 -59.995 1.00 56.94 127 ILE A N 1
ATOM 976 C CA . ILE A 1 127 ? 60.736 -3.574 -60.576 1.00 56.94 127 ILE A CA 1
ATOM 977 C C . ILE A 1 127 ? 61.088 -2.603 -59.423 1.00 56.94 127 ILE A C 1
ATOM 979 O O . ILE A 1 127 ? 60.276 -2.402 -58.528 1.00 56.94 127 ILE A O 1
ATOM 983 N N . TRP A 1 128 ? 62.332 -2.116 -59.470 1.00 53.06 128 TRP A N 1
ATOM 984 C CA . TRP A 1 128 ? 63.088 -1.168 -58.627 1.00 53.06 128 TRP A CA 1
ATOM 985 C C . TRP A 1 128 ? 62.350 -0.243 -57.651 1.00 53.06 128 TRP A C 1
ATOM 987 O O . TRP A 1 128 ? 61.443 0.500 -58.086 1.00 53.06 128 TRP A O 1
#

Solvent-accessible surface area (backbone atoms only — not comparable to full-atom values): 8140 Å² total; per-residue (Å²): 137,56,73,68,56,54,52,53,50,35,56,55,24,56,68,42,89,52,63,70,50,23,51,52,24,49,54,48,51,57,60,46,34,57,80,66,36,64,69,61,50,50,66,74,50,64,87,54,60,68,73,59,50,55,53,48,52,62,54,44,71,77,47,73,89,61,75,70,76,82,79,83,70,66,54,68,60,50,52,51,51,51,53,50,51,53,52,52,51,51,53,64,57,50,64,60,60,55,67,68,62,74,75,71,79,90,77,79,88,79,88,80,88,75,84,76,68,82,81,77,70,79,83,64,87,84,84,134